Protein AF-A0A962YA29-F1 (afdb_monomer_lite)

Structure (mmCIF, N/CA/C/O backbone):
data_AF-A0A962YA29-F1
#
_entry.id   AF-A0A962YA29-F1
#
loop_
_atom_site.group_PDB
_atom_site.id
_atom_site.type_symbol
_atom_site.label_atom_id
_atom_site.label_alt_id
_atom_site.label_comp_id
_atom_site.label_asym_id
_atom_site.label_entity_id
_atom_site.label_seq_id
_atom_site.pdbx_PDB_ins_code
_atom_site.Cartn_x
_atom_site.Cartn_y
_atom_site.Cartn_z
_atom_site.occupancy
_atom_site.B_iso_or_equiv
_atom_site.auth_seq_id
_atom_site.auth_comp_id
_atom_site.auth_asym_id
_atom_site.auth_atom_id
_atom_site.pdbx_PDB_model_num
ATOM 1 N N . MET A 1 1 ? 31.766 4.431 -40.957 1.00 56.06 1 MET A N 1
ATOM 2 C CA . MET A 1 1 ? 31.502 3.285 -40.057 1.00 56.06 1 MET A CA 1
ATOM 3 C C . MET A 1 1 ? 32.226 3.547 -38.741 1.00 56.06 1 MET A C 1
ATOM 5 O O . MET A 1 1 ? 33.450 3.514 -38.726 1.00 56.06 1 MET A O 1
ATOM 9 N N . ILE A 1 2 ? 31.511 3.938 -37.682 1.00 72.12 2 ILE A N 1
ATOM 10 C CA . ILE A 1 2 ? 32.118 4.250 -36.376 1.00 72.12 2 ILE A CA 1
ATOM 11 C C . ILE A 1 2 ? 32.550 2.920 -35.740 1.00 72.12 2 ILE A C 1
ATOM 13 O O . ILE A 1 2 ? 31.702 2.104 -35.393 1.00 72.12 2 ILE A O 1
ATOM 17 N N . LYS A 1 3 ? 33.861 2.670 -35.629 1.00 77.06 3 LYS A N 1
ATOM 18 C CA . LYS A 1 3 ? 34.394 1.528 -34.868 1.00 77.06 3 LYS A CA 1
ATOM 19 C C . LYS A 1 3 ? 34.411 1.907 -33.388 1.00 77.06 3 LYS A C 1
ATOM 21 O O . LYS A 1 3 ? 35.224 2.732 -32.981 1.00 77.06 3 LYS A O 1
ATOM 26 N N . ILE A 1 4 ? 33.511 1.324 -32.601 1.00 81.19 4 ILE A N 1
ATOM 27 C CA . ILE A 1 4 ? 33.513 1.478 -31.143 1.00 81.19 4 ILE A CA 1
ATOM 28 C C . ILE A 1 4 ? 34.458 0.428 -30.552 1.00 81.19 4 ILE A C 1
ATOM 30 O O . ILE A 1 4 ? 34.369 -0.752 -30.881 1.00 81.19 4 ILE A O 1
ATOM 34 N N . ASP A 1 5 ? 35.378 0.869 -29.695 1.00 92.00 5 ASP A N 1
ATOM 35 C CA . ASP A 1 5 ? 36.265 -0.019 -28.943 1.00 92.00 5 ASP A CA 1
ATOM 36 C C . ASP A 1 5 ? 35.435 -0.818 -27.918 1.00 92.00 5 ASP A C 1
ATOM 38 O O . ASP A 1 5 ? 34.774 -0.202 -27.071 1.00 92.00 5 ASP A O 1
ATOM 42 N N . PRO A 1 6 ? 35.464 -2.164 -27.953 1.00 90.44 6 PRO A N 1
ATOM 43 C CA . PRO A 1 6 ? 34.675 -3.000 -27.051 1.00 90.44 6 PRO A CA 1
ATOM 44 C C . PRO A 1 6 ? 34.983 -2.741 -25.571 1.00 90.44 6 PRO A C 1
ATOM 46 O O . PRO A 1 6 ? 34.093 -2.872 -24.734 1.00 90.44 6 PRO A O 1
ATOM 49 N N . ARG A 1 7 ? 36.206 -2.312 -25.228 1.00 90.88 7 ARG A N 1
ATOM 50 C CA . ARG A 1 7 ? 36.569 -1.974 -23.841 1.00 90.88 7 ARG A CA 1
ATOM 51 C C . ARG A 1 7 ? 35.904 -0.681 -23.393 1.00 90.88 7 ARG A C 1
ATOM 53 O O . ARG A 1 7 ? 35.395 -0.611 -22.280 1.00 90.88 7 ARG A O 1
ATOM 60 N N . LYS A 1 8 ? 35.882 0.338 -24.259 1.00 90.44 8 LYS A N 1
ATOM 61 C CA . LYS A 1 8 ? 35.200 1.609 -23.971 1.00 90.44 8 LYS A CA 1
ATOM 62 C C . LYS A 1 8 ? 33.699 1.389 -23.825 1.00 90.44 8 LYS A C 1
ATOM 64 O O . LYS A 1 8 ? 33.120 1.882 -22.866 1.00 90.44 8 LYS A O 1
ATOM 69 N N . LEU A 1 9 ? 33.107 0.587 -24.713 1.00 93.12 9 LEU A N 1
ATOM 70 C CA . LEU A 1 9 ? 31.698 0.206 -24.625 1.00 93.12 9 LEU A CA 1
ATOM 71 C C . LEU A 1 9 ? 31.384 -0.503 -23.299 1.00 93.12 9 LEU A C 1
ATOM 73 O O . LEU A 1 9 ? 30.414 -0.141 -22.639 1.00 93.12 9 LEU A O 1
ATOM 77 N N . ALA A 1 10 ? 32.220 -1.459 -22.880 1.00 94.81 10 ALA A N 1
ATOM 78 C CA . ALA A 1 10 ? 32.038 -2.175 -21.619 1.00 94.81 10 ALA A CA 1
ATOM 79 C C . ALA A 1 10 ? 32.058 -1.236 -20.401 1.00 94.81 10 ALA A C 1
ATOM 81 O O . ALA A 1 10 ? 31.163 -1.305 -19.561 1.00 94.81 10 ALA A O 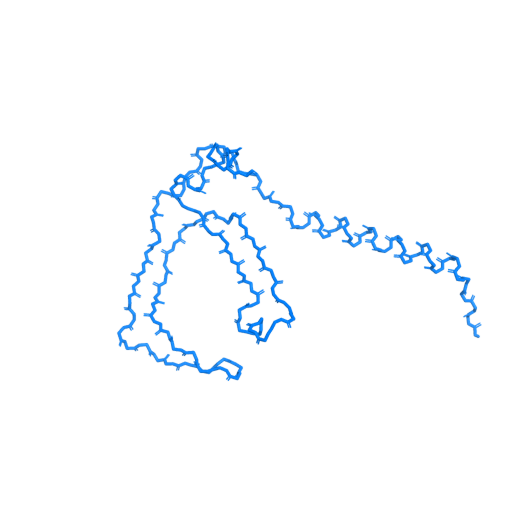1
ATOM 82 N N . TRP A 1 11 ? 33.024 -0.314 -20.327 1.00 96.62 11 TRP A N 1
ATOM 83 C CA . TRP A 1 11 ? 33.086 0.668 -19.239 1.00 96.62 11 TRP A CA 1
ATOM 84 C C . TRP A 1 11 ? 31.904 1.638 -19.244 1.00 96.62 11 TRP A C 1
ATOM 86 O O . TRP A 1 11 ? 31.390 1.973 -18.178 1.00 96.62 11 TRP A O 1
ATOM 96 N N . THR A 1 12 ? 31.434 2.061 -20.420 1.00 96.38 12 THR A N 1
ATOM 97 C CA . THR A 1 12 ? 30.232 2.897 -20.525 1.00 96.38 12 THR A CA 1
ATOM 98 C C . THR A 1 12 ? 28.993 2.160 -20.020 1.00 96.38 12 THR A C 1
ATOM 100 O O . THR A 1 12 ? 28.243 2.722 -19.227 1.00 96.38 12 THR A O 1
ATOM 103 N N . LEU A 1 13 ? 28.791 0.900 -20.418 1.00 97.56 13 LEU A N 1
ATOM 104 C CA . LEU A 1 13 ? 27.662 0.091 -19.944 1.00 97.56 13 LEU A CA 1
ATOM 105 C C . LEU A 1 13 ? 27.725 -0.153 -18.434 1.00 97.56 13 LEU A C 1
ATOM 107 O O . LEU A 1 13 ? 26.703 -0.040 -17.763 1.00 97.56 13 LEU A O 1
ATOM 111 N N . LEU A 1 14 ? 28.914 -0.420 -17.887 1.00 97.62 14 LEU A N 1
ATOM 112 C CA . LEU A 1 14 ? 29.097 -0.570 -16.444 1.00 97.62 14 LEU A CA 1
ATOM 113 C C . LEU A 1 14 ? 28.759 0.726 -15.697 1.00 97.62 14 LEU A C 1
ATOM 115 O O . LEU A 1 14 ? 28.033 0.692 -14.707 1.00 97.62 14 LEU A O 1
ATOM 119 N N . GLY A 1 15 ? 29.242 1.870 -16.189 1.00 97.88 15 GLY A N 1
ATOM 120 C CA . GLY A 1 15 ? 28.916 3.175 -15.616 1.00 97.88 15 GLY A CA 1
ATOM 121 C C . GLY A 1 15 ? 27.410 3.447 -15.622 1.00 97.88 15 GLY A C 1
ATOM 122 O O . GLY A 1 15 ? 26.861 3.865 -14.606 1.00 97.88 15 GLY A O 1
ATOM 123 N N . LEU A 1 16 ? 26.725 3.140 -16.728 1.00 97.94 16 LEU A N 1
ATOM 124 C CA . LEU A 1 16 ? 25.268 3.263 -16.825 1.00 97.94 16 LEU A CA 1
ATOM 125 C C . LEU A 1 16 ? 24.536 2.328 -15.856 1.00 97.94 16 LEU A C 1
ATOM 127 O O . LEU A 1 16 ? 23.578 2.758 -15.221 1.00 97.94 16 LEU A O 1
ATOM 131 N N . ALA A 1 17 ? 24.993 1.084 -15.702 1.00 97.06 17 ALA A N 1
ATOM 132 C CA . ALA A 1 17 ? 24.400 0.133 -14.764 1.00 97.06 17 ALA A CA 1
ATOM 133 C C . ALA A 1 17 ? 24.538 0.601 -13.305 1.00 97.06 17 ALA A C 1
ATOM 135 O O . ALA A 1 17 ? 23.575 0.522 -12.546 1.00 97.06 17 ALA A O 1
ATOM 136 N N . ILE A 1 18 ? 25.700 1.144 -12.924 1.00 97.81 18 ILE A N 1
ATOM 137 C CA . ILE A 1 18 ? 25.932 1.704 -11.583 1.00 97.81 18 ILE A CA 1
ATOM 138 C C . ILE A 1 18 ? 25.045 2.928 -11.346 1.00 97.81 18 ILE A C 1
ATOM 140 O O . ILE A 1 18 ? 24.408 3.027 -10.300 1.00 97.81 18 ILE A O 1
ATOM 144 N N . LEU A 1 19 ? 24.973 3.847 -12.315 1.00 97.75 19 LEU A N 1
ATOM 145 C CA . LEU A 1 19 ? 24.116 5.031 -12.217 1.00 97.75 19 LEU A CA 1
ATOM 146 C C . LEU A 1 19 ? 22.641 4.647 -12.089 1.00 97.75 19 LEU A C 1
ATOM 148 O O . LEU A 1 19 ? 21.943 5.200 -11.244 1.00 97.75 19 LEU A O 1
ATOM 152 N N . TYR A 1 20 ? 22.184 3.682 -12.887 1.00 96.19 20 TYR A N 1
ATOM 153 C CA . TYR A 1 20 ? 20.820 3.171 -12.814 1.00 96.19 20 TYR A CA 1
ATOM 154 C C . TYR A 1 20 ? 20.538 2.516 -11.459 1.00 96.19 20 TYR A C 1
ATOM 156 O O . TYR A 1 20 ? 19.553 2.865 -10.821 1.00 96.19 20 TYR A O 1
ATOM 164 N N . GLY A 1 21 ? 21.416 1.629 -10.982 1.00 94.25 21 GLY A N 1
ATOM 165 C CA . GLY A 1 21 ? 21.249 0.968 -9.685 1.00 94.25 21 GLY A CA 1
ATOM 166 C C . GLY A 1 21 ? 21.262 1.948 -8.509 1.00 94.25 21 GLY A C 1
ATOM 167 O O . GLY A 1 21 ? 20.440 1.837 -7.604 1.00 94.25 21 GLY A O 1
ATOM 168 N N . GLY A 1 22 ? 22.144 2.951 -8.539 1.00 95.44 22 GLY A N 1
ATOM 169 C CA . GLY A 1 22 ? 22.182 4.006 -7.524 1.00 95.44 22 GLY A CA 1
ATOM 17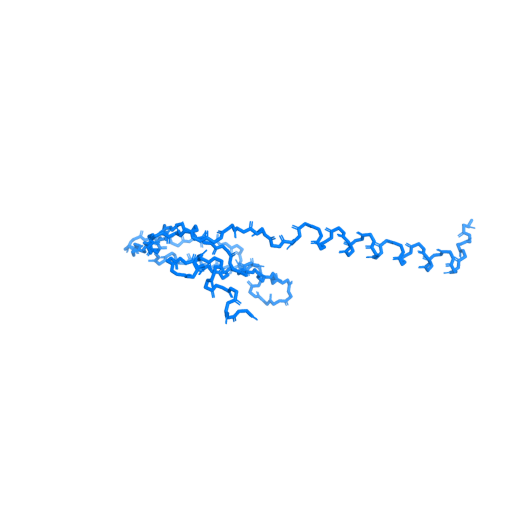0 C C . GLY A 1 22 ? 20.941 4.900 -7.549 1.00 95.44 22 GLY A C 1
ATOM 171 O O . GLY A 1 22 ? 20.415 5.251 -6.493 1.00 95.44 22 GLY A O 1
ATOM 172 N N . TYR A 1 23 ? 20.445 5.236 -8.743 1.00 94.31 23 TYR A N 1
ATOM 173 C CA . TYR A 1 23 ? 19.192 5.969 -8.909 1.00 94.31 23 TYR A CA 1
ATOM 174 C C . TYR A 1 23 ? 17.999 5.164 -8.386 1.00 94.31 23 TYR A C 1
ATOM 176 O O . TYR A 1 23 ? 17.221 5.693 -7.596 1.00 94.31 23 TYR A O 1
ATOM 184 N N . ASP A 1 24 ? 17.894 3.890 -8.769 1.00 90.31 24 ASP A N 1
ATOM 185 C CA . ASP A 1 24 ? 16.824 2.983 -8.348 1.00 90.31 24 ASP A CA 1
ATOM 186 C C . ASP A 1 24 ? 16.787 2.820 -6.821 1.00 90.31 24 ASP A C 1
ATOM 188 O O . ASP A 1 24 ? 15.748 3.018 -6.192 1.00 90.31 24 ASP A O 1
ATOM 192 N N . TRP A 1 25 ? 17.943 2.584 -6.197 1.00 88.44 25 TRP A N 1
ATOM 193 C CA . TRP A 1 25 ? 18.051 2.520 -4.739 1.00 88.44 25 TRP A CA 1
ATOM 194 C C . TRP A 1 25 ? 17.617 3.830 -4.066 1.00 88.44 25 TRP A C 1
ATOM 196 O O . TRP A 1 25 ? 16.898 3.815 -3.066 1.00 88.44 25 TRP A O 1
ATOM 206 N N . TRP A 1 26 ? 18.017 4.978 -4.621 1.00 88.88 26 TRP A N 1
ATOM 207 C CA . TRP A 1 26 ? 17.679 6.283 -4.056 1.00 88.88 26 TRP A CA 1
ATOM 208 C C . TRP A 1 26 ? 16.174 6.570 -4.085 1.00 88.88 26 TRP A C 1
ATOM 210 O O . TRP A 1 26 ? 15.643 7.097 -3.105 1.00 88.88 26 TRP A O 1
ATOM 220 N N . ILE A 1 27 ? 15.488 6.234 -5.182 1.00 87.94 27 ILE A N 1
ATOM 221 C CA . ILE A 1 27 ? 14.044 6.481 -5.331 1.00 87.94 27 ILE A CA 1
AT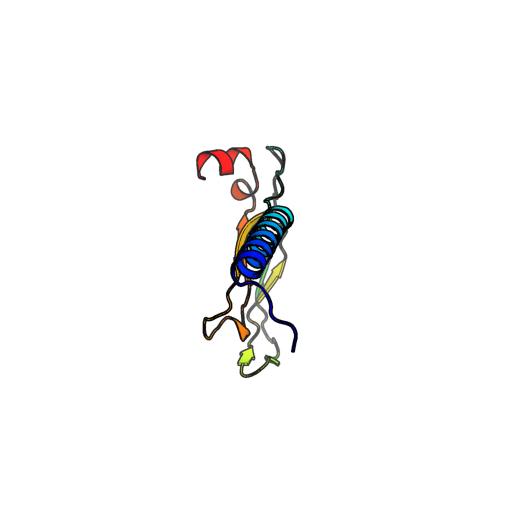OM 222 C C . ILE A 1 27 ? 13.186 5.486 -4.542 1.00 87.94 27 ILE A C 1
ATOM 224 O O . ILE A 1 27 ? 12.077 5.836 -4.145 1.00 87.94 27 ILE A O 1
ATOM 228 N N . HIS A 1 28 ? 13.688 4.274 -4.293 1.00 81.38 28 HIS A N 1
ATOM 229 C CA . HIS A 1 28 ? 12.951 3.211 -3.603 1.00 81.38 28 HIS A CA 1
ATOM 230 C C . HIS A 1 28 ? 13.302 3.067 -2.119 1.00 81.38 28 HIS A C 1
ATOM 232 O O . HIS A 1 28 ? 12.805 2.148 -1.466 1.00 81.38 28 HIS A O 1
ATOM 238 N N . ARG A 1 29 ? 14.136 3.953 -1.562 1.00 83.00 29 ARG A N 1
ATOM 239 C CA . ARG A 1 29 ? 14.490 3.887 -0.141 1.00 83.00 29 ARG A CA 1
ATOM 240 C C . ARG A 1 29 ? 13.241 4.024 0.749 1.00 83.00 29 ARG A C 1
ATOM 242 O O . ARG A 1 29 ? 12.405 4.898 0.491 1.00 83.00 29 ARG A O 1
ATOM 249 N N . PRO A 1 30 ? 13.123 3.223 1.819 1.00 77.94 30 PRO A N 1
ATOM 250 C CA . PRO A 1 30 ? 12.015 3.353 2.751 1.00 77.94 30 PRO A CA 1
ATOM 251 C C . PRO A 1 30 ? 12.061 4.719 3.442 1.00 77.94 30 PRO A C 1
ATOM 253 O O . PRO A 1 30 ? 13.121 5.215 3.835 1.00 77.94 30 PRO A O 1
ATOM 256 N N . LEU A 1 31 ? 10.891 5.340 3.591 1.00 80.75 31 LEU A N 1
ATOM 257 C CA . LEU A 1 31 ? 10.750 6.541 4.404 1.00 80.75 31 LEU A CA 1
ATOM 258 C C . LEU A 1 31 ? 10.832 6.138 5.876 1.00 80.75 31 LEU A C 1
ATOM 260 O O . LEU A 1 31 ? 9.959 5.434 6.382 1.00 80.75 31 LEU A O 1
ATOM 264 N N . GLN A 1 32 ? 11.872 6.601 6.566 1.00 81.25 32 GLN A N 1
ATOM 265 C CA . GLN A 1 32 ? 11.978 6.422 8.008 1.00 81.25 32 GLN A CA 1
ATOM 266 C C . GLN A 1 32 ? 10.950 7.310 8.708 1.00 81.25 32 GLN A C 1
ATOM 268 O O . GLN A 1 32 ? 10.940 8.530 8.535 1.00 81.25 32 GLN A O 1
ATOM 273 N N . GLN A 1 33 ? 10.080 6.687 9.497 1.00 82.44 33 GLN A N 1
ATOM 274 C CA . GLN A 1 33 ? 9.144 7.379 10.375 1.00 82.44 33 GLN A CA 1
ATOM 275 C C . GLN A 1 33 ? 9.643 7.256 11.818 1.00 82.44 33 GLN A C 1
ATOM 277 O O . GLN A 1 33 ? 10.102 6.175 12.198 1.00 82.44 33 GLN A O 1
ATOM 282 N N . PRO A 1 34 ? 9.591 8.323 12.632 1.00 84.62 34 PRO A N 1
ATOM 283 C CA . PRO A 1 34 ? 9.971 8.224 14.034 1.00 84.62 34 PRO A CA 1
ATOM 284 C C . PRO A 1 34 ? 9.019 7.278 14.796 1.00 84.62 34 PRO A C 1
ATOM 286 O O . PRO A 1 34 ? 7.848 7.163 14.419 1.00 84.62 34 PRO A O 1
ATOM 289 N N . PRO A 1 35 ? 9.495 6.613 15.864 1.00 87.06 35 PRO A N 1
ATOM 290 C CA . PRO A 1 35 ? 8.657 5.789 16.733 1.00 87.06 35 PRO A CA 1
ATOM 291 C C . PRO A 1 35 ? 7.445 6.533 17.306 1.00 87.06 35 PRO A C 1
ATOM 293 O O . PRO A 1 35 ? 7.489 7.748 17.516 1.00 87.06 35 PRO A O 1
ATOM 296 N N . GLY A 1 36 ? 6.375 5.792 17.598 1.00 80.75 36 GLY A N 1
ATOM 297 C CA . GLY A 1 36 ? 5.164 6.313 18.241 1.00 80.75 36 GLY A CA 1
ATOM 298 C C . GLY A 1 36 ? 4.175 7.024 17.311 1.00 80.75 36 GLY A C 1
ATOM 299 O O . GLY A 1 36 ? 3.122 7.466 17.775 1.00 80.75 36 GLY A O 1
ATOM 300 N N . ILE A 1 37 ? 4.459 7.123 16.004 1.00 78.94 37 ILE A N 1
ATOM 301 C CA . ILE A 1 37 ? 3.443 7.508 15.015 1.00 78.94 37 ILE A CA 1
ATOM 302 C C . ILE A 1 37 ? 2.555 6.296 14.749 1.00 78.94 37 ILE A C 1
ATOM 304 O O . ILE A 1 37 ? 2.965 5.347 14.087 1.00 78.94 37 ILE A O 1
ATOM 308 N N . LEU A 1 38 ? 1.326 6.354 15.257 1.00 86.56 38 LEU A N 1
ATOM 309 C CA . LEU A 1 38 ? 0.341 5.298 15.085 1.00 86.56 38 LEU A CA 1
ATOM 310 C C . LEU A 1 38 ? -0.761 5.723 14.127 1.00 86.56 38 LEU A C 1
ATOM 312 O O . LEU A 1 38 ? -1.355 6.794 14.252 1.00 86.56 38 LEU A O 1
ATOM 316 N N . VAL A 1 39 ? -1.103 4.816 13.226 1.00 91.06 39 VAL A N 1
ATOM 317 C CA . VAL A 1 39 ? -2.368 4.844 12.511 1.00 91.06 39 VAL A CA 1
ATOM 318 C C . VAL A 1 39 ? -3.394 4.106 13.361 1.00 91.06 39 VAL A C 1
ATOM 320 O O . VAL A 1 39 ? -3.451 2.881 13.353 1.00 91.06 39 VAL A O 1
ATOM 323 N N . ALA A 1 40 ? -4.154 4.851 14.161 1.00 87.88 40 ALA A N 1
ATOM 324 C CA . ALA A 1 40 ? -4.999 4.271 15.204 1.00 87.88 40 ALA A CA 1
ATOM 325 C C . ALA A 1 40 ? -6.200 3.478 14.661 1.00 87.88 40 ALA A C 1
ATOM 327 O O . ALA A 1 40 ? -6.612 2.487 15.264 1.00 87.88 40 ALA A O 1
ATOM 328 N N . GLU A 1 41 ? -6.774 3.913 13.540 1.00 92.38 41 GLU A N 1
ATOM 329 C CA . GLU A 1 41 ? -7.997 3.321 13.004 1.00 92.38 41 GLU A CA 1
ATOM 330 C C . GLU A 1 41 ? -7.710 2.051 12.198 1.00 92.38 41 GLU A C 1
ATOM 332 O O . GLU A 1 41 ? -6.781 1.992 11.393 1.00 92.38 41 GLU A O 1
ATOM 337 N N . SER A 1 42 ? -8.539 1.025 12.405 1.00 93.19 42 SER A N 1
ATOM 338 C CA . SER A 1 42 ? -8.524 -0.164 11.552 1.00 93.19 42 SER A CA 1
ATOM 339 C C . SER A 1 42 ? -9.204 0.125 10.208 1.00 93.19 42 SER A C 1
ATOM 341 O O . SER A 1 42 ? -10.124 0.948 10.164 1.00 93.19 42 SER A O 1
ATOM 343 N N . PRO A 1 43 ? -8.813 -0.572 9.124 1.00 96.00 43 PRO A N 1
ATOM 344 C CA . PRO A 1 43 ? -9.456 -0.432 7.826 1.00 96.00 43 PRO A CA 1
ATOM 345 C C . PRO A 1 43 ? -10.967 -0.645 7.908 1.00 96.00 43 PRO A C 1
ATOM 347 O O . PRO A 1 43 ? -11.439 -1.651 8.441 1.00 96.00 43 PRO A O 1
ATOM 350 N N . GLN A 1 44 ? -11.728 0.284 7.341 1.00 97.06 44 GLN A N 1
ATOM 351 C CA . GLN A 1 44 ? -13.175 0.169 7.231 1.00 97.06 44 GLN A CA 1
ATOM 352 C C . GLN A 1 44 ? -13.529 -0.476 5.894 1.00 97.06 44 GLN A C 1
ATOM 354 O O . GLN A 1 44 ? -13.146 0.021 4.834 1.00 97.06 44 GLN A O 1
ATOM 359 N N . GLN A 1 45 ? -14.275 -1.580 5.945 1.00 96.62 45 GLN A N 1
ATOM 360 C CA . GLN A 1 45 ? -14.770 -2.288 4.769 1.00 96.62 45 GLN A CA 1
ATOM 361 C C . GLN A 1 45 ? -16.295 -2.183 4.703 1.00 96.62 45 GLN A C 1
ATOM 363 O O . GLN A 1 45 ? -16.990 -2.576 5.63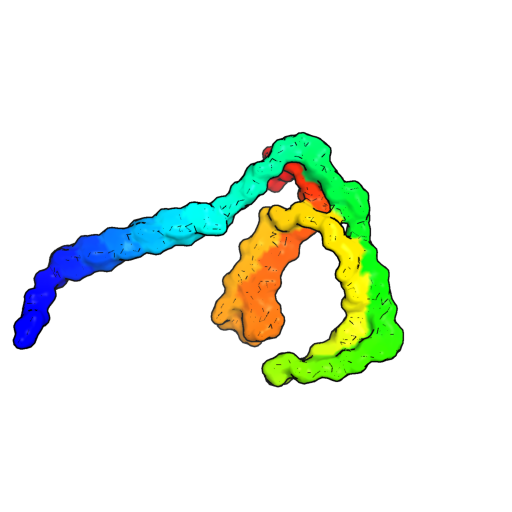7 1.00 96.62 45 GLN A O 1
ATOM 368 N N . THR A 1 46 ? -16.819 -1.727 3.569 1.00 97.38 46 THR A N 1
ATOM 369 C CA . THR A 1 46 ? -18.262 -1.674 3.300 1.00 97.38 46 THR A CA 1
ATOM 370 C C . THR A 1 46 ? -18.602 -2.590 2.133 1.00 97.38 46 THR A C 1
ATOM 372 O O . THR A 1 46 ? -18.096 -2.401 1.029 1.00 97.38 46 THR A O 1
ATOM 375 N N . VAL A 1 47 ? -19.456 -3.591 2.360 1.00 97.25 47 VAL A N 1
ATOM 376 C CA . VAL A 1 47 ? -19.907 -4.515 1.304 1.00 97.25 47 VAL A CA 1
ATOM 377 C C . VAL A 1 47 ? -20.803 -3.777 0.312 1.00 97.25 47 VAL A C 1
ATOM 379 O O . VAL A 1 47 ? -21.743 -3.087 0.705 1.00 97.25 47 VAL A O 1
ATOM 382 N N . LEU A 1 48 ? -20.544 -3.959 -0.982 1.00 96.00 48 LEU A N 1
ATOM 383 C CA . LEU A 1 48 ? -21.337 -3.349 -2.045 1.00 96.00 48 LEU A CA 1
ATOM 384 C C . LEU A 1 48 ? -22.445 -4.314 -2.484 1.00 96.00 48 LEU A C 1
ATOM 386 O O . LEU A 1 48 ? -22.184 -5.350 -3.088 1.00 96.00 48 LEU A O 1
ATOM 390 N N . GLN A 1 49 ? -23.700 -3.977 -2.182 1.00 89.94 49 GLN A N 1
ATOM 391 C CA . GLN A 1 49 ? -24.846 -4.861 -2.446 1.00 89.94 49 GLN A CA 1
ATOM 392 C C . GLN A 1 49 ? -25.272 -4.887 -3.924 1.00 89.94 49 GLN A C 1
ATOM 394 O O . GLN A 1 49 ? -25.744 -5.909 -4.413 1.00 89.94 49 GLN A O 1
ATOM 399 N N . GLN A 1 50 ? -25.113 -3.771 -4.640 1.00 88.75 50 GLN A N 1
ATOM 400 C CA . GLN A 1 50 ? -25.548 -3.609 -6.036 1.00 88.75 50 GLN A CA 1
ATOM 401 C C . GLN A 1 50 ? -24.458 -2.950 -6.884 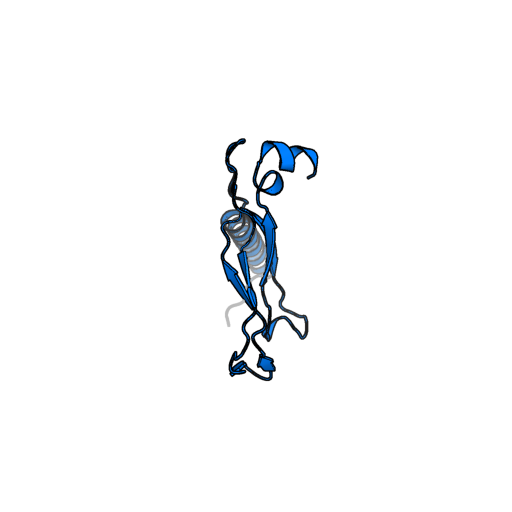1.00 88.75 50 GLN A C 1
ATOM 403 O O . GLN A 1 50 ? -24.683 -1.991 -7.621 1.00 88.75 50 GLN A O 1
ATOM 408 N N . ALA A 1 51 ? -23.239 -3.456 -6.735 1.00 91.94 51 ALA A N 1
ATOM 409 C CA . ALA A 1 51 ? -22.088 -2.969 -7.467 1.00 91.94 51 ALA A CA 1
ATOM 410 C C . ALA A 1 51 ? -22.167 -3.422 -8.936 1.00 91.94 51 ALA A C 1
ATOM 412 O O . ALA A 1 51 ? -22.279 -4.619 -9.209 1.00 91.94 51 ALA A O 1
ATOM 413 N N . GLN A 1 52 ? -22.113 -2.479 -9.878 1.00 95.19 52 GLN A N 1
ATOM 414 C CA . GLN A 1 52 ? -22.094 -2.807 -11.304 1.00 95.19 52 GLN A CA 1
ATOM 415 C C . GLN A 1 52 ? -20.707 -3.340 -11.691 1.00 95.19 52 GLN A C 1
ATOM 417 O O . GLN A 1 52 ? -19.712 -2.656 -11.433 1.00 95.19 52 GLN A O 1
ATOM 422 N N . PRO A 1 53 ? -20.608 -4.545 -12.286 1.00 96.94 53 PRO A N 1
ATOM 423 C CA . PRO A 1 53 ? -19.354 -5.023 -12.845 1.00 96.94 53 PRO A CA 1
ATOM 424 C C . PRO A 1 53 ? -18.865 -4.108 -13.967 1.00 96.94 53 PRO A C 1
ATOM 426 O O . PRO A 1 53 ? -19.669 -3.503 -14.678 1.00 96.94 53 PRO A O 1
ATOM 429 N N . TRP A 1 54 ? -17.552 -4.049 -14.163 1.00 96.75 54 TRP A N 1
ATOM 430 C CA . TRP A 1 54 ? -16.959 -3.317 -15.278 1.00 96.75 54 TRP A CA 1
ATOM 431 C C . TRP A 1 54 ? -15.857 -4.134 -15.942 1.00 96.75 54 TRP A C 1
ATOM 433 O O . TRP A 1 54 ? -15.195 -4.951 -15.302 1.00 96.75 54 TRP A O 1
ATOM 443 N N . THR A 1 55 ? -15.654 -3.909 -17.235 1.00 96.50 55 THR A N 1
ATOM 444 C CA . THR A 1 55 ? -14.556 -4.537 -17.970 1.00 96.50 55 THR A CA 1
ATOM 445 C C . THR A 1 55 ? -13.287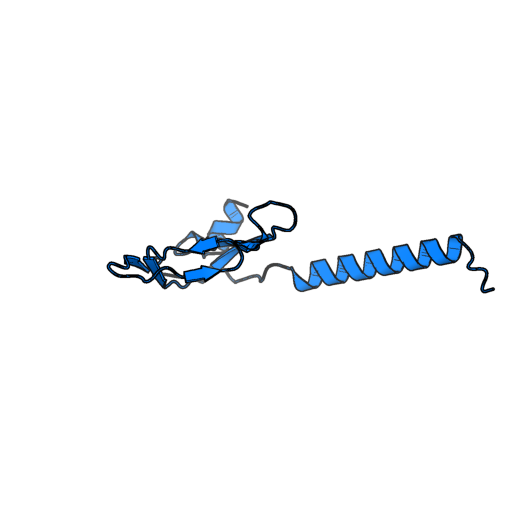 -3.707 -17.807 1.00 96.50 55 THR A C 1
ATOM 447 O O . THR A 1 55 ? -13.292 -2.496 -18.034 1.00 96.50 55 THR A O 1
ATOM 450 N N . HIS A 1 56 ? -12.191 -4.358 -17.432 1.00 92.94 56 HIS A N 1
ATOM 451 C CA . HIS A 1 56 ? -10.855 -3.782 -17.387 1.00 92.94 56 HIS A CA 1
ATOM 452 C C . HIS A 1 56 ? -9.893 -4.713 -18.123 1.00 92.94 56 HIS A C 1
ATOM 454 O O . HIS A 1 56 ? -9.638 -5.822 -17.660 1.00 92.94 56 HIS A O 1
ATOM 460 N N . LYS A 1 57 ? -9.366 -4.264 -19.270 1.00 90.19 57 LYS A N 1
ATOM 461 C CA . LYS A 1 57 ? -8.610 -5.118 -20.206 1.00 90.19 57 LYS A CA 1
ATOM 462 C C . LYS A 1 57 ? -9.440 -6.356 -20.580 1.00 90.19 57 LYS A C 1
ATOM 464 O O . LYS A 1 57 ? -10.600 -6.200 -20.955 1.00 90.19 57 LYS A O 1
ATOM 469 N N . ASP A 1 58 ? -8.877 -7.548 -20.417 1.00 91.94 58 ASP A N 1
ATOM 470 C CA . ASP A 1 58 ? -9.532 -8.824 -20.707 1.00 91.94 58 ASP A CA 1
ATOM 471 C C . ASP A 1 58 ? -10.299 -9.392 -19.496 1.00 91.94 58 ASP A C 1
ATOM 473 O O . ASP A 1 58 ? -10.789 -10.522 -19.532 1.00 91.94 58 ASP A O 1
ATOM 477 N N . TYR A 1 59 ? -10.447 -8.606 -18.421 1.00 93.12 59 TYR A N 1
ATOM 478 C CA . TYR A 1 59 ? -11.112 -9.020 -17.188 1.00 93.12 59 TYR A CA 1
ATOM 479 C C . TYR A 1 59 ? -12.474 -8.355 -17.011 1.00 93.12 59 TYR A C 1
ATOM 481 O O . TYR A 1 59 ? -12.632 -7.147 -17.187 1.00 93.12 59 TYR A O 1
ATOM 489 N N . LEU A 1 60 ? -13.452 -9.140 -16.558 1.00 95.62 60 LEU A N 1
ATOM 490 C CA . LEU A 1 60 ? -14.696 -8.623 -15.997 1.00 95.62 60 LEU A CA 1
ATOM 491 C C . LEU A 1 60 ? -14.543 -8.518 -14.477 1.00 95.62 60 LEU A C 1
ATOM 493 O O . LEU A 1 60 ? -14.528 -9.529 -13.774 1.00 95.62 60 LEU A O 1
ATOM 497 N N . ILE A 1 61 ? -14.435 -7.295 -13.968 1.00 95.25 61 ILE A N 1
ATOM 498 C CA . ILE A 1 61 ? -14.239 -7.033 -12.545 1.00 95.25 61 ILE A CA 1
ATOM 499 C C . ILE A 1 61 ? -15.589 -6.894 -11.859 1.00 95.25 61 ILE A C 1
ATOM 501 O O . ILE A 1 61 ? -16.420 -6.069 -12.240 1.00 95.25 61 ILE A O 1
ATOM 505 N N . LYS A 1 62 ? -15.793 -7.698 -10.813 1.00 95.81 62 LYS A N 1
ATOM 506 C CA . LYS A 1 62 ? -16.953 -7.609 -9.927 1.00 95.81 62 LYS A CA 1
ATOM 507 C C . LYS A 1 62 ? -16.547 -6.929 -8.613 1.00 95.81 62 LYS A C 1
ATOM 509 O O . LYS A 1 62 ? -15.877 -7.565 -7.799 1.00 95.81 62 LYS A O 1
ATOM 514 N N . PRO A 1 63 ? -16.963 -5.677 -8.369 1.00 96.38 63 PRO A N 1
ATOM 515 C CA . PRO A 1 63 ? -16.724 -5.028 -7.086 1.00 96.38 63 PRO A CA 1
ATOM 516 C C . PRO A 1 63 ? -17.465 -5.759 -5.954 1.00 96.38 63 PRO A C 1
ATOM 518 O O . PRO A 1 63 ? -18.658 -6.037 -6.069 1.00 96.38 63 PRO A O 1
ATOM 521 N N . LEU A 1 64 ? -16.759 -6.070 -4.861 1.00 96.75 64 LEU A N 1
ATOM 522 C CA . LEU A 1 64 ? -17.322 -6.762 -3.688 1.00 96.75 64 LEU A CA 1
ATOM 523 C C . LEU A 1 64 ? -17.461 -5.842 -2.474 1.00 96.75 64 LEU A C 1
ATOM 525 O O . LEU A 1 64 ? -18.443 -5.918 -1.735 1.00 96.75 64 LEU A O 1
ATOM 529 N N . ALA A 1 65 ? -16.481 -4.967 -2.267 1.00 97.25 65 ALA A N 1
ATOM 530 C CA . ALA A 1 65 ? -16.444 -4.059 -1.137 1.00 97.25 65 ALA A CA 1
ATOM 531 C C . ALA A 1 65 ? -15.680 -2.779 -1.480 1.00 97.25 65 ALA A C 1
ATOM 533 O O . ALA A 1 65 ? -14.838 -2.760 -2.378 1.00 97.25 65 ALA A O 1
ATOM 534 N N . GLN A 1 66 ? -15.972 -1.728 -0.725 1.00 96.06 66 GLN A N 1
ATOM 535 C CA . GLN A 1 66 ? -15.173 -0.517 -0.651 1.00 96.06 66 GLN A CA 1
ATOM 536 C C . GLN A 1 66 ? -14.335 -0.546 0.625 1.00 96.06 66 GLN A C 1
ATOM 538 O O . GLN A 1 66 ? -14.836 -0.920 1.686 1.00 96.06 66 GLN A O 1
ATOM 543 N N . TYR A 1 67 ? -13.085 -0.109 0.511 1.00 95.12 67 TYR A N 1
ATOM 544 C CA . TYR A 1 67 ? -12.163 0.032 1.630 1.00 95.12 67 TYR A CA 1
ATOM 545 C C . TYR A 1 67 ? -11.835 1.507 1.849 1.00 95.12 67 TYR A C 1
ATOM 547 O O . TYR A 1 67 ? -11.554 2.231 0.894 1.00 95.12 67 TYR A O 1
ATOM 555 N N . GLN A 1 68 ? -11.848 1.940 3.105 1.00 96.38 68 GLN A N 1
ATOM 556 C CA . GLN A 1 68 ? -11.332 3.232 3.540 1.00 96.38 68 GLN A CA 1
ATOM 557 C C . GLN A 1 68 ? -10.387 2.998 4.710 1.00 96.38 68 GLN A C 1
ATOM 559 O O . GLN A 1 68 ? -10.758 2.393 5.714 1.00 96.38 68 GLN A O 1
ATOM 564 N N . LEU A 1 69 ? -9.146 3.445 4.564 1.00 95.06 69 LEU A N 1
ATOM 565 C CA . LEU A 1 69 ? -8.114 3.239 5.563 1.00 95.06 69 LEU A CA 1
ATOM 566 C C . LEU A 1 69 ? -7.034 4.304 5.452 1.00 95.06 69 LEU A C 1
ATOM 568 O O . LEU A 1 69 ? -6.683 4.747 4.359 1.00 95.06 69 LEU A O 1
ATOM 572 N N . GLN A 1 70 ? -6.477 4.652 6.601 1.00 94.81 70 GLN A N 1
ATOM 573 C CA . GLN A 1 70 ? -5.115 5.139 6.697 1.00 94.81 70 GLN A CA 1
ATOM 574 C C . GLN A 1 70 ? -4.251 3.926 7.060 1.00 94.81 70 GLN A C 1
ATOM 576 O O . GLN A 1 70 ? -4.701 3.052 7.799 1.00 94.81 70 GLN A O 1
ATOM 581 N N . ALA A 1 71 ? -3.029 3.843 6.542 1.00 94.38 71 ALA A N 1
ATOM 582 C CA . ALA A 1 71 ? -2.082 2.794 6.911 1.00 94.38 71 ALA A CA 1
ATOM 583 C C . ALA A 1 71 ? -0.648 3.239 6.610 1.00 94.38 71 ALA A C 1
ATOM 585 O O . ALA A 1 71 ? -0.418 4.119 5.776 1.00 94.38 71 ALA A O 1
ATOM 586 N N . ARG A 1 72 ? 0.319 2.601 7.267 1.00 92.56 72 ARG A N 1
ATOM 587 C CA . ARG A 1 72 ? 1.730 2.654 6.887 1.00 92.56 72 ARG A CA 1
ATOM 588 C C . ARG A 1 72 ? 1.996 1.600 5.819 1.00 92.56 72 ARG A C 1
ATOM 590 O O . ARG A 1 72 ? 1.590 0.453 5.973 1.00 92.56 72 ARG A O 1
ATOM 597 N N . VAL A 1 73 ? 2.698 1.973 4.754 1.00 92.19 73 VAL A N 1
ATOM 598 C CA . VAL A 1 73 ? 3.216 0.995 3.789 1.00 92.19 73 VAL A CA 1
ATOM 599 C C . VAL A 1 73 ? 4.457 0.346 4.398 1.00 92.19 73 VAL A C 1
ATOM 601 O O . VAL A 1 73 ? 5.431 1.040 4.685 1.00 92.19 73 VAL A O 1
ATOM 604 N N . LEU A 1 74 ? 4.394 -0.963 4.621 1.00 91.12 74 LEU A N 1
ATOM 605 C CA . LEU A 1 74 ? 5.476 -1.776 5.184 1.00 91.12 74 LEU A CA 1
ATOM 606 C C . LEU A 1 74 ? 6.320 -2.424 4.090 1.00 91.12 74 LEU A C 1
ATOM 608 O O . LEU A 1 74 ? 7.526 -2.576 4.227 1.00 91.12 74 LEU A O 1
ATOM 612 N N . GLY A 1 75 ? 5.682 -2.779 2.980 1.00 90.19 75 GLY A N 1
ATOM 613 C CA . GLY A 1 75 ? 6.327 -3.459 1.871 1.00 90.19 75 GLY A CA 1
ATOM 614 C C . GLY A 1 75 ? 5.597 -3.201 0.567 1.00 90.19 75 GLY A C 1
ATOM 615 O O . GLY A 1 75 ? 4.417 -2.837 0.550 1.00 90.19 75 GLY A O 1
ATOM 616 N N . ARG A 1 76 ? 6.327 -3.381 -0.528 1.00 91.88 76 ARG A N 1
ATOM 617 C CA . ARG A 1 76 ? 5.841 -3.196 -1.888 1.00 91.88 76 ARG A CA 1
ATOM 618 C C . ARG A 1 76 ? 6.466 -4.255 -2.778 1.00 91.88 76 ARG A C 1
ATOM 620 O O . ARG A 1 76 ? 7.689 -4.337 -2.826 1.00 91.88 76 ARG A O 1
ATOM 627 N N . GLU A 1 77 ? 5.641 -4.965 -3.530 1.00 90.94 77 GLU A N 1
ATOM 628 C CA . GLU A 1 77 ? 6.090 -5.895 -4.565 1.00 90.94 77 GLU A CA 1
ATOM 629 C C . GLU A 1 77 ? 5.574 -5.434 -5.929 1.00 90.94 77 GLU A C 1
ATOM 631 O O . GLU A 1 77 ? 4.466 -4.906 -6.036 1.00 90.94 77 GLU A O 1
ATOM 636 N N . THR A 1 78 ? 6.397 -5.540 -6.973 1.00 91.62 78 THR A N 1
ATOM 637 C CA . THR A 1 78 ? 6.024 -5.095 -8.324 1.00 91.62 78 THR A CA 1
ATOM 638 C C . THR A 1 78 ? 6.143 -6.234 -9.310 1.00 91.62 78 THR A C 1
ATOM 640 O O . THR A 1 78 ? 7.229 -6.641 -9.718 1.00 91.62 78 THR A O 1
ATOM 643 N N . TYR A 1 79 ? 4.978 -6.664 -9.755 1.00 91.56 79 TYR A N 1
ATOM 644 C CA . TYR A 1 79 ? 4.757 -7.790 -10.634 1.00 91.56 79 TYR A CA 1
ATOM 645 C C . TYR A 1 79 ? 4.813 -7.329 -12.098 1.00 91.56 79 TYR A C 1
ATOM 647 O O . TYR A 1 79 ? 4.213 -6.322 -12.480 1.00 91.56 79 TYR A O 1
ATOM 655 N N . ARG A 1 80 ? 5.620 -8.012 -12.923 1.00 88.19 80 ARG A N 1
ATOM 656 C CA . ARG A 1 80 ? 5.861 -7.646 -14.340 1.00 88.19 80 ARG A CA 1
ATOM 657 C C . ARG A 1 80 ? 5.757 -8.804 -15.329 1.00 88.19 80 ARG A C 1
ATOM 659 O O . ARG A 1 80 ? 5.620 -8.547 -16.522 1.00 88.19 80 ARG A O 1
ATOM 666 N N . PHE A 1 81 ? 5.898 -10.045 -14.871 1.00 88.62 81 PHE A N 1
ATOM 667 C CA . PHE A 1 81 ? 6.080 -11.216 -15.745 1.00 88.62 81 PHE A CA 1
ATOM 668 C C . PHE A 1 81 ? 5.050 -12.323 -15.508 1.00 88.62 81 PHE A C 1
ATOM 670 O O . PHE A 1 81 ? 4.987 -13.292 -16.259 1.00 88.62 81 PHE A O 1
ATOM 677 N N . ASP A 1 82 ? 4.265 -12.196 -14.454 1.00 84.81 82 ASP A N 1
ATOM 678 C CA . ASP A 1 82 ? 3.151 -13.053 -14.097 1.00 84.81 82 ASP A CA 1
ATOM 679 C C . ASP A 1 82 ? 1.906 -12.685 -14.903 1.00 84.81 82 ASP A C 1
ATOM 681 O O . ASP A 1 82 ? 1.684 -11.535 -15.276 1.00 84.81 82 ASP A O 1
ATOM 685 N N . ALA A 1 83 ? 1.073 -13.691 -15.168 1.00 81.38 83 ALA A N 1
ATOM 686 C CA . ALA A 1 83 ? -0.127 -13.527 -15.982 1.00 81.38 83 ALA A CA 1
ATOM 687 C C . ALA A 1 83 ? -1.130 -12.532 -15.376 1.00 81.38 83 ALA A C 1
ATOM 689 O O . ALA A 1 83 ? -1.923 -11.960 -16.108 1.00 81.38 83 ALA A O 1
ATOM 690 N N . THR A 1 84 ? -1.085 -12.330 -14.058 1.00 83.44 84 THR A N 1
ATOM 691 C CA . THR A 1 84 ? -1.965 -11.431 -13.306 1.00 83.44 84 THR A CA 1
ATOM 692 C C . THR A 1 84 ? -1.399 -10.026 -13.113 1.00 83.44 84 THR A C 1
ATOM 694 O O . THR A 1 84 ? -2.141 -9.151 -12.666 1.00 83.44 84 THR A O 1
ATOM 697 N N . ALA A 1 85 ? -0.131 -9.772 -13.464 1.00 90.31 85 ALA A N 1
ATOM 698 C CA . ALA A 1 85 ? 0.484 -8.445 -13.345 1.00 90.31 85 ALA A CA 1
ATOM 699 C C . ALA A 1 85 ? -0.230 -7.391 -14.184 1.00 90.31 85 ALA A C 1
ATOM 701 O O . ALA A 1 85 ? -0.156 -6.199 -13.897 1.00 90.31 85 ALA A O 1
ATOM 702 N N . ASP A 1 86 ? -0.909 -7.798 -15.252 1.00 89.94 86 ASP A N 1
ATOM 703 C CA . ASP A 1 86 ? -1.693 -6.869 -16.042 1.00 89.94 86 ASP A CA 1
ATOM 704 C C . ASP A 1 86 ? -2.935 -6.366 -15.286 1.00 89.94 86 ASP A C 1
ATOM 706 O O . ASP A 1 86 ? -3.366 -5.239 -15.542 1.00 89.94 86 ASP A O 1
ATOM 710 N N . LEU A 1 87 ? -3.470 -7.135 -14.337 1.00 92.00 87 LEU A N 1
ATOM 711 C CA . LEU A 1 87 ? -4.591 -6.750 -13.486 1.00 92.00 87 LEU A CA 1
ATOM 712 C C . LEU A 1 87 ? -4.138 -6.123 -12.159 1.00 92.00 87 LEU A C 1
ATOM 714 O O . LEU A 1 87 ? -4.663 -5.077 -11.780 1.00 92.00 87 LEU A O 1
ATOM 718 N N . SER A 1 88 ? -3.170 -6.737 -11.471 1.00 92.38 88 SER A N 1
ATOM 719 C CA . SER A 1 88 ? -2.606 -6.267 -10.195 1.00 92.38 88 SER A CA 1
ATOM 720 C C . SER A 1 88 ? -1.076 -6.187 -10.283 1.00 92.38 88 SER A C 1
ATOM 722 O O . SER A 1 88 ? -0.378 -7.087 -9.828 1.00 92.38 88 SER A O 1
ATOM 724 N N . PRO A 1 89 ? -0.516 -5.124 -10.890 1.00 93.06 89 PRO A N 1
ATOM 725 C CA . PRO A 1 89 ? 0.936 -4.984 -11.060 1.00 93.06 89 PRO A CA 1
ATOM 726 C C . PRO A 1 89 ? 1.679 -4.640 -9.762 1.00 93.06 89 PRO A C 1
ATOM 728 O O . PRO A 1 89 ? 2.911 -4.583 -9.748 1.00 93.06 89 PRO A O 1
ATOM 731 N N . LEU A 1 90 ? 0.952 -4.307 -8.696 1.00 93.25 90 LEU A N 1
ATOM 732 C CA . LEU A 1 90 ? 1.500 -3.727 -7.482 1.00 93.25 90 LEU A CA 1
ATOM 733 C C . LEU A 1 90 ? 0.747 -4.244 -6.266 1.00 93.25 90 LEU A C 1
ATOM 735 O O . LEU A 1 90 ? -0.432 -3.933 -6.102 1.00 93.25 90 LEU A O 1
ATOM 739 N N . ASP A 1 91 ? 1.482 -4.890 -5.370 1.00 93.44 91 ASP A N 1
ATOM 740 C CA . ASP A 1 91 ? 0.961 -5.316 -4.080 1.00 93.44 91 ASP A CA 1
ATOM 741 C C . ASP A 1 91 ? 1.626 -4.517 -2.960 1.00 93.44 91 ASP A C 1
ATOM 743 O O . ASP A 1 91 ? 2.827 -4.225 -2.993 1.00 93.44 91 ASP A O 1
ATOM 747 N N . LEU A 1 92 ? 0.823 -4.145 -1.963 1.00 94.62 92 LEU A N 1
ATOM 748 C CA . LEU A 1 92 ? 1.262 -3.381 -0.801 1.00 94.62 92 LEU A CA 1
ATOM 749 C C . LEU A 1 92 ? 0.979 -4.167 0.475 1.00 94.62 92 LEU A C 1
ATOM 751 O O . LEU A 1 92 ? -0.159 -4.558 0.736 1.00 94.62 92 LEU A O 1
ATOM 755 N N . ALA A 1 93 ? 2.003 -4.320 1.310 1.00 93.94 93 ALA A N 1
ATOM 756 C CA . ALA A 1 93 ? 1.828 -4.732 2.694 1.00 93.94 93 ALA A CA 1
ATOM 757 C C . ALA A 1 93 ? 1.530 -3.485 3.534 1.00 93.94 93 ALA A C 1
ATOM 759 O O . ALA A 1 93 ? 2.332 -2.548 3.567 1.00 93.94 93 ALA A O 1
ATOM 760 N N . LEU A 1 94 ? 0.367 -3.455 4.185 1.00 94.50 94 LEU A N 1
ATOM 761 C CA . LEU A 1 94 ? -0.128 -2.299 4.933 1.00 94.50 94 LEU A CA 1
ATOM 762 C C . LEU A 1 94 ? -0.208 -2.610 6.433 1.00 94.50 94 LEU A C 1
ATOM 764 O O . LEU A 1 94 ? -0.726 -3.654 6.820 1.00 94.50 94 LEU A O 1
ATOM 768 N N . GLY A 1 95 ? 0.270 -1.685 7.267 1.00 93.38 95 GLY A N 1
ATOM 769 C CA . GLY A 1 95 ? 0.241 -1.764 8.728 1.00 93.38 95 GLY A CA 1
ATOM 770 C C . GLY A 1 95 ? -0.597 -0.654 9.363 1.00 93.38 95 GLY A C 1
ATOM 771 O O . GLY A 1 95 ? -0.546 0.502 8.943 1.00 93.38 95 GLY A O 1
ATOM 772 N N . TRP A 1 96 ? -1.350 -0.996 10.405 1.00 94.75 96 TRP A N 1
ATOM 773 C CA . TRP A 1 96 ? -2.107 -0.071 11.256 1.00 94.75 96 TRP A CA 1
ATOM 774 C C . TRP A 1 96 ? -2.003 -0.512 12.720 1.00 94.75 96 TRP A C 1
ATOM 776 O O . TRP A 1 96 ? -1.502 -1.598 13.026 1.00 94.75 96 TRP A O 1
ATOM 786 N N . GLY A 1 97 ? -2.443 0.337 13.645 1.00 93.12 97 GLY A N 1
ATOM 787 C CA . GLY A 1 97 ? -2.254 0.127 15.076 1.00 93.12 97 GLY A CA 1
ATOM 788 C C . GLY A 1 97 ? -0.770 -0.109 15.394 1.00 93.12 97 GLY A C 1
ATOM 789 O O . GLY A 1 97 ? 0.081 0.597 14.847 1.00 93.12 97 GLY A O 1
ATOM 790 N N . PRO A 1 98 ? -0.421 -1.126 16.200 1.00 91.94 98 PRO A N 1
ATOM 791 C CA . PRO A 1 98 ? 0.976 -1.452 16.497 1.00 91.94 98 PRO A CA 1
ATOM 792 C C . PRO A 1 98 ? 1.849 -1.707 15.258 1.00 91.94 98 PRO A C 1
ATOM 794 O O . PRO A 1 98 ? 3.024 -1.367 15.277 1.00 91.94 98 PRO A O 1
ATOM 797 N N . LEU A 1 99 ? 1.286 -2.223 14.155 1.00 91.38 99 LEU A N 1
ATOM 798 C CA . LEU A 1 99 ? 2.032 -2.469 12.909 1.00 91.38 99 LEU A CA 1
ATOM 799 C C . LEU A 1 99 ? 2.406 -1.186 12.155 1.00 91.38 99 LEU A C 1
ATOM 801 O O . LEU A 1 99 ? 3.102 -1.250 11.149 1.00 91.38 99 LEU A O 1
ATOM 805 N N . SER A 1 100 ? 1.933 -0.023 12.601 1.00 93.12 100 SER A N 1
ATOM 806 C CA . SER A 1 100 ? 2.384 1.263 12.062 1.00 93.12 100 SER A CA 1
ATOM 807 C C . SER A 1 100 ? 3.556 1.872 12.842 1.00 93.12 100 SER A C 1
ATOM 809 O O . SER A 1 100 ? 4.219 2.766 12.313 1.00 93.12 100 SER A O 1
ATOM 811 N N . ASP A 1 101 ? 3.866 1.359 14.039 1.00 92.56 101 ASP A N 1
ATOM 812 C CA . ASP A 1 101 ? 4.936 1.881 14.891 1.00 92.56 101 ASP A CA 1
ATOM 813 C C . ASP A 1 101 ? 6.313 1.359 14.469 1.00 92.56 101 ASP A C 1
ATOM 815 O O . ASP A 1 101 ? 6.550 0.151 14.440 1.00 92.56 101 ASP A O 1
ATOM 819 N N . SER A 1 102 ? 7.262 2.267 14.227 1.00 90.94 102 SER A N 1
ATOM 820 C CA . SER A 1 102 ? 8.652 1.885 13.952 1.00 90.94 102 SER A CA 1
ATOM 821 C C . SER A 1 102 ? 9.280 1.086 15.097 1.00 90.94 102 SER A C 1
ATOM 823 O O . SER A 1 102 ? 10.021 0.152 14.820 1.00 90.94 102 SER A O 1
ATOM 825 N N . ALA A 1 103 ? 8.947 1.377 16.362 1.00 91.25 103 ALA A N 1
ATOM 826 C CA . ALA A 1 103 ? 9.518 0.646 17.501 1.00 91.25 103 ALA A CA 1
ATOM 827 C C . ALA A 1 103 ? 9.074 -0.824 17.567 1.00 91.25 103 ALA A C 1
ATOM 829 O O . ALA A 1 103 ? 9.769 -1.651 18.159 1.00 91.25 103 ALA A O 1
ATOM 830 N N . VAL A 1 104 ? 7.911 -1.148 16.993 1.00 90.19 104 VAL A N 1
ATOM 831 C CA . VAL A 1 104 ? 7.424 -2.528 16.884 1.00 90.19 104 VAL A CA 1
ATOM 832 C C . VAL A 1 104 ? 8.064 -3.212 15.681 1.00 90.19 104 VAL A C 1
ATOM 834 O O . VAL A 1 104 ? 8.525 -4.343 15.807 1.00 90.19 104 VAL A O 1
ATOM 837 N N . LEU A 1 105 ? 8.126 -2.525 14.536 1.00 89.31 105 LEU A N 1
ATOM 838 C CA . LEU A 1 105 ? 8.701 -3.067 13.301 1.00 89.31 105 LEU A CA 1
ATOM 839 C C . LEU A 1 105 ? 10.187 -3.420 13.458 1.00 89.31 105 LEU A C 1
ATOM 841 O O . LEU A 1 105 ? 10.591 -4.500 13.046 1.00 89.31 105 LEU A O 1
ATOM 845 N N . GLU A 1 106 ? 10.967 -2.591 14.159 1.00 87.88 106 GLU A N 1
ATOM 846 C CA . GLU A 1 106 ? 12.391 -2.848 14.451 1.00 87.88 106 GLU A CA 1
ATOM 847 C C . GLU A 1 106 ? 12.657 -4.154 15.226 1.00 87.88 106 GLU A C 1
ATOM 849 O O . GLU A 1 106 ? 13.795 -4.610 15.279 1.00 87.88 106 GLU A O 1
ATOM 854 N N . GLN A 1 107 ? 11.642 -4.755 15.853 1.00 88.31 107 GLN A N 1
ATOM 855 C CA . GLN A 1 107 ? 11.786 -6.008 16.606 1.00 88.31 107 GLN A CA 1
ATOM 856 C C . GLN A 1 107 ? 11.464 -7.257 15.777 1.00 88.31 107 GLN A C 1
ATOM 858 O O . GLN A 1 107 ? 11.722 -8.368 16.244 1.00 88.31 107 GLN A O 1
ATOM 863 N N . ILE A 1 108 ? 10.839 -7.092 14.608 1.00 82.44 108 ILE A N 1
ATOM 864 C CA . ILE A 1 108 ? 10.307 -8.198 13.794 1.00 82.44 108 ILE A CA 1
ATOM 865 C C . ILE A 1 108 ? 10.831 -8.219 12.353 1.00 82.44 108 ILE A C 1
ATOM 867 O O . ILE A 1 108 ? 10.587 -9.201 11.652 1.00 82.44 108 ILE A O 1
ATOM 871 N N . GLU A 1 109 ? 11.515 -7.160 11.922 1.00 68.00 109 GLU A N 1
ATOM 872 C CA . GLU A 1 109 ? 12.369 -7.141 10.725 1.00 68.00 109 GLU A CA 1
ATOM 873 C C . GLU A 1 109 ? 13.737 -7.784 11.007 1.00 68.00 109 GLU A C 1
ATOM 875 O O . GLU A 1 109 ? 14.238 -8.494 10.103 1.00 68.00 109 GLU A O 1
#

Radius of gyration: 21.86 Å; chains: 1; bounding box: 62×22×58 Å

pLDDT: mean 90.8, std 6.65, range [56.06, 97.94]

Secondary structure (DSSP, 8-state):
-----HHHHHHHHHHHHHHHHHHHHHHH------TT----SPPEEEE-TTPPPEEETTEEE---EEEE---EEEEEEE-SSSTTTTT--EEEEEE-GGGG-HHHHTTT-

Foldseek 3Di:
DDDDDVVVVVVVVVVVVVVVVVVVCVVPPDDDDAFPDFQADDKDKAFDPDFDWDDDPPDTDDDGIDIDGDWDFPDKDAADPDPCCSVVRMDTDTHGGLRRGPVSVVVVD

Sequence (109 aa):
MIKIDPRKLAWTLLGLAILYGGYDWWIHRPLQQPPGILVAESPQQTVLQQAQPWTHKDYLIKPLAQYQLQARVLGRETYRFDATADLSPLDLALGWGPLSDSAVLEQIE